Protein AF-A0A2N1PYR3-F1 (afdb_monomer_lite)

pLDDT: mean 90.04, std 8.18, range [51.34, 96.81]

Structure (mmCIF, N/CA/C/O backbone):
data_AF-A0A2N1PYR3-F1
#
_entry.id   AF-A0A2N1PYR3-F1
#
loop_
_atom_site.group_PDB
_atom_site.id
_atom_site.type_symbol
_atom_site.label_atom_id
_atom_site.label_alt_id
_atom_site.label_comp_id
_atom_site.label_asym_id
_atom_site.label_entity_id
_atom_site.label_seq_id
_atom_site.pdbx_PDB_ins_code
_atom_site.Cartn_x
_atom_site.Cartn_y
_atom_site.Cartn_z
_atom_site.occupancy
_atom_site.B_iso_or_equiv
_atom_site.auth_seq_id
_atom_site.auth_comp_id
_atom_site.auth_asym_id
_atom_site.auth_atom_id
_atom_site.pdbx_PDB_model_num
ATOM 1 N N . MET A 1 1 ? 49.125 0.651 -29.542 1.00 63.41 1 MET A N 1
ATOM 2 C CA . MET A 1 1 ? 48.513 -0.490 -28.821 1.00 63.41 1 MET A CA 1
ATOM 3 C C . MET A 1 1 ? 47.483 -0.049 -27.776 1.00 63.41 1 MET A C 1
ATOM 5 O O . MET A 1 1 ? 46.349 -0.487 -27.874 1.00 63.41 1 MET A O 1
ATOM 9 N N . GLY A 1 2 ? 47.824 0.836 -26.824 1.00 82.19 2 GLY A N 1
ATOM 10 C CA . GLY A 1 2 ? 46.928 1.197 -25.705 1.00 82.19 2 GLY A CA 1
ATOM 11 C C . GLY A 1 2 ? 45.586 1.832 -26.096 1.00 82.19 2 GLY A C 1
ATOM 12 O O . GLY A 1 2 ? 44.558 1.465 -25.542 1.00 82.19 2 GLY A O 1
ATOM 13 N N . TYR A 1 3 ? 45.566 2.709 -27.106 1.00 87.31 3 TYR A N 1
ATOM 14 C CA . TYR A 1 3 ? 44.327 3.350 -27.572 1.00 87.31 3 TYR A CA 1
ATOM 15 C C . TYR A 1 3 ? 43.298 2.344 -28.114 1.00 87.31 3 TYR A C 1
ATOM 17 O O . TYR A 1 3 ? 42.114 2.447 -27.815 1.00 87.31 3 TYR A O 1
ATOM 25 N N . LEU A 1 4 ? 43.755 1.322 -28.847 1.00 89.62 4 LEU A N 1
ATOM 26 C CA . LEU A 1 4 ? 42.883 0.287 -29.410 1.00 89.62 4 LEU A CA 1
ATOM 27 C C . LEU A 1 4 ? 42.209 -0.542 -28.304 1.00 89.62 4 LEU A C 1
ATOM 29 O O . LEU A 1 4 ? 41.023 -0.839 -28.386 1.00 89.62 4 LEU A O 1
ATOM 33 N N . VAL A 1 5 ? 42.956 -0.861 -27.242 1.00 91.25 5 VAL A N 1
ATOM 34 C CA . VAL A 1 5 ? 42.435 -1.582 -26.069 1.00 91.25 5 VAL A CA 1
ATOM 35 C C . VAL A 1 5 ? 41.390 -0.741 -25.333 1.00 91.25 5 VAL A C 1
ATOM 37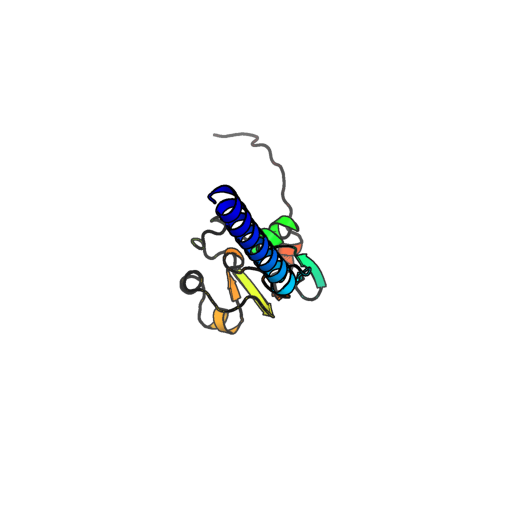 O O . VAL A 1 5 ? 40.342 -1.263 -24.966 1.00 91.25 5 VAL A O 1
ATOM 40 N N . ILE A 1 6 ? 41.635 0.565 -25.176 1.00 91.69 6 ILE A N 1
ATOM 41 C CA . ILE A 1 6 ? 40.685 1.492 -24.542 1.00 91.69 6 ILE A CA 1
ATOM 42 C C . ILE A 1 6 ? 39.385 1.581 -25.355 1.00 91.69 6 ILE A C 1
ATOM 44 O O . ILE A 1 6 ? 38.306 1.483 -24.778 1.00 91.69 6 ILE A O 1
ATOM 48 N N . VAL A 1 7 ? 39.466 1.702 -26.684 1.00 94.44 7 VAL A N 1
ATOM 49 C CA . VAL A 1 7 ? 38.278 1.778 -27.557 1.00 94.44 7 VAL A CA 1
ATOM 50 C C . VAL A 1 7 ? 37.457 0.487 -27.510 1.00 94.44 7 VAL A C 1
ATOM 52 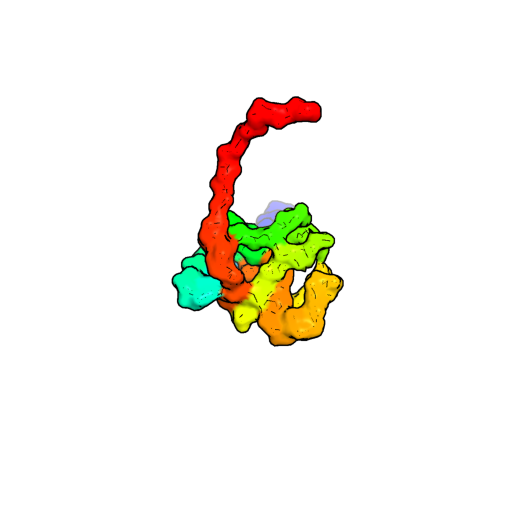O O . VAL A 1 7 ? 36.235 0.552 -27.402 1.00 94.44 7 VAL A O 1
ATOM 55 N N . ILE A 1 8 ? 38.106 -0.683 -27.538 1.00 94.56 8 ILE A N 1
ATOM 56 C CA . ILE A 1 8 ? 37.416 -1.979 -27.446 1.00 94.56 8 ILE A CA 1
ATOM 57 C C . ILE A 1 8 ? 36.729 -2.131 -26.084 1.00 94.56 8 ILE A C 1
ATOM 59 O O . ILE A 1 8 ? 35.567 -2.529 -26.023 1.00 94.56 8 ILE A O 1
ATOM 63 N N . LEU A 1 9 ? 37.414 -1.776 -24.995 1.00 93.88 9 LEU A N 1
ATOM 64 C CA . LEU A 1 9 ? 36.871 -1.884 -23.643 1.00 93.88 9 LEU A CA 1
ATOM 65 C C . LEU A 1 9 ? 35.673 -0.946 -23.432 1.00 93.88 9 LEU A C 1
ATOM 67 O O . LEU A 1 9 ? 34.642 -1.378 -22.923 1.00 93.88 9 LEU A O 1
ATOM 71 N N . VAL A 1 10 ? 35.767 0.309 -23.885 1.00 95.50 10 VAL A N 1
ATOM 72 C CA . VAL A 1 10 ? 34.646 1.265 -23.837 1.00 95.50 10 VAL A CA 1
ATOM 73 C C . VAL A 1 10 ? 33.488 0.802 -24.724 1.00 95.50 10 VAL A C 1
ATOM 75 O O . VAL A 1 10 ? 32.336 0.875 -24.304 1.00 95.50 10 VAL A O 1
ATOM 78 N N . GLY A 1 11 ? 33.771 0.268 -25.915 1.00 95.94 11 GLY A N 1
ATOM 79 C CA . GLY A 1 11 ? 32.752 -0.283 -26.810 1.00 95.94 11 GLY A CA 1
ATOM 80 C C . GLY A 1 11 ? 31.975 -1.435 -26.173 1.00 95.94 11 GLY A C 1
ATOM 81 O O . GLY A 1 11 ? 30.747 -1.428 -26.192 1.00 95.94 11 GLY A O 1
ATOM 82 N N . ILE A 1 12 ? 32.673 -2.382 -25.538 1.00 96.38 12 ILE A N 1
ATOM 83 C CA . ILE A 1 12 ? 32.039 -3.493 -24.813 1.00 96.38 12 ILE A CA 1
ATOM 84 C C . ILE A 1 12 ? 31.163 -2.969 -23.667 1.00 96.38 12 ILE A C 1
ATOM 86 O O . ILE A 1 12 ? 30.033 -3.429 -23.514 1.00 96.38 12 ILE A O 1
ATOM 90 N N . LEU A 1 13 ? 31.634 -1.983 -22.895 1.00 96.00 13 LEU A N 1
ATOM 91 C CA . LEU A 1 13 ? 30.845 -1.385 -21.811 1.00 96.00 13 LEU A CA 1
ATOM 92 C C . LEU A 1 13 ? 29.565 -0.715 -22.325 1.00 96.00 13 LEU A C 1
ATOM 94 O O . LEU A 1 13 ? 28.507 -0.895 -21.725 1.00 96.00 13 LEU A O 1
ATOM 98 N N . ILE A 1 14 ? 29.638 0.009 -23.446 1.00 96.56 14 ILE A N 1
ATOM 99 C CA . ILE A 1 14 ? 28.465 0.635 -24.075 1.00 96.56 14 ILE A CA 1
ATOM 100 C C . ILE A 1 14 ? 27.474 -0.431 -24.550 1.00 96.56 14 ILE A C 1
ATOM 102 O O . ILE A 1 14 ? 26.272 -0.280 -24.342 1.00 96.56 14 ILE A O 1
ATOM 106 N N . VAL A 1 15 ? 27.962 -1.520 -25.151 1.00 96.81 15 VAL A N 1
ATOM 107 C CA . VAL A 1 15 ? 27.108 -2.626 -25.606 1.00 96.81 15 VAL A CA 1
ATOM 108 C C . VAL A 1 15 ? 26.410 -3.295 -24.425 1.00 96.81 15 VAL A C 1
ATOM 110 O O . VAL A 1 15 ? 25.199 -3.483 -24.477 1.00 96.81 15 VAL A O 1
ATOM 113 N N . ILE A 1 16 ? 27.133 -3.602 -23.343 1.00 95.88 16 ILE A N 1
ATOM 114 C CA . ILE A 1 16 ? 26.546 -4.195 -22.131 1.00 95.88 16 ILE A CA 1
ATOM 115 C C . ILE A 1 16 ? 25.514 -3.245 -21.514 1.00 95.88 16 ILE A C 1
ATOM 117 O O . ILE A 1 16 ? 24.406 -3.678 -21.209 1.00 95.88 16 ILE A O 1
ATOM 121 N N . ALA A 1 17 ? 25.832 -1.954 -21.378 1.00 94.94 17 ALA A N 1
ATOM 122 C CA . ALA A 1 17 ? 24.897 -0.958 -20.857 1.00 94.94 17 ALA A CA 1
ATOM 123 C C . ALA A 1 17 ? 23.630 -0.854 -21.724 1.00 94.94 17 ALA A C 1
ATOM 125 O O . ALA A 1 17 ? 22.520 -0.843 -21.198 1.00 94.94 17 ALA A O 1
ATOM 126 N N . GLY A 1 18 ? 23.779 -0.845 -23.052 1.00 94.88 18 GLY A N 1
ATOM 127 C CA . GLY A 1 18 ? 22.651 -0.854 -23.983 1.00 94.88 18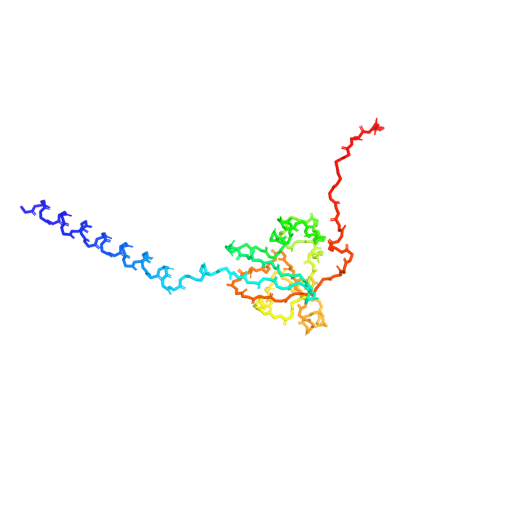 GLY A CA 1
ATOM 128 C C . GLY A 1 18 ? 21.791 -2.113 -23.859 1.00 94.88 18 GLY A C 1
ATOM 129 O O . GLY A 1 18 ? 20.565 -2.025 -23.883 1.00 94.88 18 GLY A O 1
ATOM 130 N N . LEU A 1 19 ? 22.421 -3.275 -23.668 1.00 93.50 19 LEU A N 1
ATOM 131 C CA . LEU A 1 19 ? 21.733 -4.554 -23.490 1.00 93.50 19 LEU A CA 1
ATOM 132 C C . LEU A 1 19 ? 20.950 -4.586 -22.169 1.00 93.50 19 LEU A C 1
ATOM 134 O O . LEU A 1 19 ? 19.800 -5.017 -22.162 1.00 93.50 19 LEU A O 1
ATOM 138 N N . LEU A 1 20 ? 21.517 -4.052 -21.082 1.00 90.44 20 LEU A N 1
ATOM 139 C CA . LEU A 1 20 ? 20.820 -3.908 -19.800 1.00 90.44 20 LEU A CA 1
ATOM 140 C C . LEU A 1 20 ? 19.613 -2.966 -19.903 1.00 90.44 20 LEU A C 1
ATOM 142 O O . LEU A 1 20 ? 18.532 -3.334 -19.458 1.00 90.44 20 LEU A O 1
ATOM 146 N N . LEU A 1 21 ? 19.746 -1.809 -20.561 1.00 86.50 21 LEU A N 1
ATOM 147 C CA . LEU A 1 21 ? 18.624 -0.879 -20.767 1.00 86.50 21 LEU 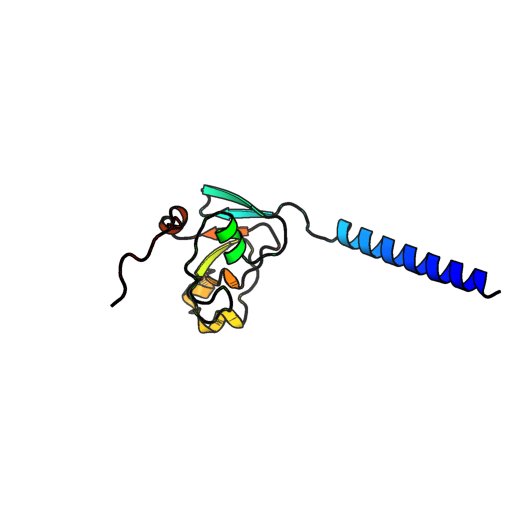A CA 1
ATOM 148 C C . LEU A 1 21 ? 17.505 -1.486 -21.628 1.00 86.50 21 LEU A C 1
ATOM 150 O O . LEU A 1 21 ? 16.320 -1.258 -21.379 1.00 86.50 21 LEU A O 1
ATOM 154 N N . ALA A 1 22 ? 17.866 -2.259 -22.655 1.00 88.19 22 ALA A N 1
ATOM 155 C CA . ALA A 1 22 ? 16.897 -2.972 -23.480 1.00 88.19 22 ALA A CA 1
ATOM 156 C C . ALA A 1 22 ? 16.188 -4.078 -22.685 1.00 88.19 22 ALA A C 1
ATOM 158 O O . ALA A 1 22 ? 14.970 -4.214 -22.786 1.00 88.19 22 ALA A O 1
ATOM 159 N N . ALA A 1 23 ? 16.931 -4.826 -21.864 1.00 83.75 23 ALA A N 1
ATOM 160 C CA . ALA A 1 23 ? 16.375 -5.837 -20.975 1.00 83.75 23 ALA A CA 1
ATOM 161 C C . ALA A 1 23 ? 15.437 -5.212 -19.935 1.00 83.75 23 ALA A C 1
ATOM 163 O O . ALA A 1 23 ? 14.338 -5.715 -19.751 1.00 83.75 23 ALA A O 1
ATOM 164 N N . GLU A 1 24 ? 15.800 -4.083 -19.324 1.00 76.25 24 GLU A N 1
ATOM 165 C CA . GLU A 1 24 ? 14.919 -3.345 -18.413 1.00 76.25 24 GLU A CA 1
ATOM 166 C C . GLU A 1 24 ? 13.637 -2.873 -19.098 1.00 76.25 24 GLU A C 1
ATOM 168 O O . GLU A 1 24 ? 12.577 -2.941 -18.496 1.00 76.25 24 GLU A O 1
ATOM 173 N N . LYS A 1 25 ? 13.676 -2.441 -20.362 1.00 73.75 25 LYS A N 1
ATOM 174 C CA . LYS A 1 25 ? 12.449 -2.071 -21.089 1.00 73.75 25 LYS A CA 1
ATOM 175 C C . LYS A 1 25 ? 11.602 -3.267 -21.517 1.00 73.75 25 LYS A C 1
ATOM 177 O O . LYS A 1 25 ? 10.383 -3.151 -21.569 1.00 73.75 25 LYS A O 1
ATOM 182 N N . ALA A 1 26 ? 12.234 -4.383 -21.870 1.00 77.38 26 ALA A N 1
ATOM 183 C CA . ALA A 1 26 ? 11.542 -5.584 -22.331 1.00 77.38 26 ALA A CA 1
ATOM 184 C C . ALA A 1 26 ? 10.991 -6.434 -21.173 1.00 77.38 26 ALA A C 1
ATOM 186 O O . ALA A 1 26 ? 9.963 -7.086 -21.329 1.00 77.38 26 ALA A O 1
ATOM 187 N N . LEU A 1 27 ? 11.673 -6.432 -20.023 1.00 69.56 27 LEU A N 1
ATOM 188 C CA . LEU A 1 27 ? 11.324 -7.193 -18.818 1.00 69.56 27 LEU A CA 1
ATOM 189 C C . LEU A 1 27 ? 10.672 -6.317 -17.736 1.00 69.56 27 LEU A C 1
ATOM 191 O O . LEU A 1 27 ? 10.010 -6.840 -16.842 1.00 69.56 27 LEU A O 1
ATOM 195 N N . GLY A 1 28 ? 10.876 -4.997 -17.775 1.00 57.81 28 GLY A N 1
ATOM 196 C CA . GLY A 1 28 ? 10.397 -4.055 -16.768 1.00 57.81 28 GLY A CA 1
ATOM 197 C C . GLY A 1 28 ? 8.948 -3.658 -16.998 1.00 57.81 28 GLY A C 1
ATOM 198 O O . GLY A 1 28 ? 8.618 -2.929 -17.933 1.00 57.81 28 GLY A O 1
ATOM 199 N N . GLY A 1 29 ? 8.107 -4.133 -16.077 1.00 54.56 29 GLY A N 1
ATOM 200 C CA . GLY A 1 29 ? 6.678 -3.866 -15.911 1.00 54.56 29 GLY A CA 1
ATOM 201 C C . GLY A 1 29 ? 6.330 -2.401 -15.632 1.00 54.56 29 GLY A C 1
ATOM 202 O O . GLY A 1 29 ? 5.787 -2.067 -14.583 1.00 54.56 29 GLY A O 1
ATOM 203 N N . GLY A 1 30 ? 6.638 -1.530 -16.591 1.00 51.34 30 GLY A N 1
ATOM 204 C CA . GLY A 1 30 ? 6.238 -0.124 -16.639 1.00 51.34 30 GLY A CA 1
ATOM 205 C C . GLY A 1 30 ? 4.958 0.115 -17.441 1.00 51.34 30 GLY A C 1
ATOM 206 O O . GLY A 1 30 ? 4.763 1.214 -17.949 1.00 51.34 30 GLY A O 1
ATOM 207 N N . GLY A 1 31 ? 4.117 -0.908 -17.609 1.00 61.16 31 GLY A N 1
ATOM 208 C CA . GLY A 1 31 ? 2.742 -0.692 -18.050 1.00 61.16 31 GLY A CA 1
ATOM 209 C C . GLY A 1 31 ? 1.958 -0.005 -16.936 1.00 61.16 31 GLY A C 1
ATOM 210 O O . GLY A 1 31 ? 2.199 -0.285 -15.760 1.00 61.16 31 GLY A O 1
ATOM 211 N N . ASP A 1 32 ? 1.041 0.892 -17.293 1.00 71.25 32 ASP A N 1
ATOM 212 C CA . ASP A 1 32 ? 0.108 1.459 -16.323 1.00 71.25 32 ASP A CA 1
ATOM 213 C C . ASP A 1 32 ? -0.637 0.316 -15.626 1.00 71.25 32 ASP A C 1
ATOM 215 O O . ASP A 1 32 ? -1.308 -0.500 -16.265 1.00 71.25 32 ASP A O 1
ATOM 219 N N . LYS A 1 33 ? -0.469 0.230 -14.306 1.00 87.00 33 LYS A N 1
ATOM 220 C CA . LYS A 1 33 ? -1.109 -0.792 -13.478 1.00 87.00 33 LYS A CA 1
ATOM 221 C C . LYS A 1 33 ? -2.467 -0.263 -13.067 1.00 87.00 33 LYS A C 1
ATOM 223 O O . LYS A 1 33 ? -2.600 0.904 -12.706 1.00 87.00 33 LYS A O 1
ATOM 228 N N . MET A 1 34 ? -3.474 -1.117 -13.072 1.00 90.56 34 MET A N 1
ATOM 229 C CA . MET A 1 34 ? -4.829 -0.732 -12.700 1.00 90.56 34 MET A CA 1
ATOM 230 C C . MET A 1 34 ? -5.100 -1.141 -11.255 1.00 90.56 34 MET A C 1
ATOM 232 O O . MET A 1 34 ? -5.066 -2.325 -10.916 1.00 90.56 34 MET A O 1
ATOM 236 N N . LEU A 1 35 ? -5.372 -0.148 -10.408 1.00 94.25 35 LEU A N 1
ATOM 237 C CA . LEU A 1 35 ? -5.872 -0.330 -9.049 1.00 94.25 35 LEU A CA 1
ATOM 238 C C . LEU A 1 35 ? -7.391 -0.143 -9.053 1.00 94.25 35 LEU A C 1
ATOM 240 O O . LEU A 1 35 ? -7.883 0.963 -9.278 1.00 94.25 35 LEU A O 1
ATOM 244 N N . VAL A 1 36 ? -8.132 -1.216 -8.784 1.00 95.06 36 VAL A N 1
ATOM 245 C CA . VAL A 1 36 ? -9.595 -1.193 -8.651 1.00 95.06 36 VAL A CA 1
ATOM 246 C C . VAL A 1 36 ? -9.968 -1.132 -7.171 1.00 95.06 36 VAL A C 1
ATOM 248 O O . VAL A 1 36 ? -9.500 -1.940 -6.372 1.00 95.06 36 VAL A O 1
ATOM 251 N N . ILE A 1 37 ? -10.817 -0.179 -6.798 1.00 95.31 37 ILE A N 1
ATOM 252 C CA . ILE A 1 37 ? -11.265 0.053 -5.423 1.00 95.31 37 ILE A CA 1
ATOM 253 C C . ILE A 1 37 ? -12.780 -0.140 -5.366 1.00 95.31 37 ILE A C 1
ATOM 255 O O . ILE A 1 37 ? -13.518 0.578 -6.045 1.00 95.31 37 ILE A O 1
ATOM 259 N N . ASN A 1 38 ? -13.235 -1.090 -4.544 1.00 94.06 38 ASN A N 1
ATOM 260 C CA . ASN A 1 38 ? -14.652 -1.408 -4.315 1.00 94.06 38 ASN A CA 1
ATOM 261 C C . ASN A 1 38 ? -15.464 -1.700 -5.597 1.00 94.06 38 ASN A C 1
ATOM 263 O O . ASN A 1 38 ? -16.661 -1.446 -5.608 1.00 94.06 38 ASN A O 1
ATOM 267 N N . ASP A 1 39 ? -14.832 -2.156 -6.687 1.00 91.38 39 ASP A N 1
ATOM 268 C CA . ASP A 1 39 ? -15.451 -2.311 -8.026 1.00 91.38 39 ASP A CA 1
ATOM 269 C C . ASP A 1 39 ? -16.069 -1.038 -8.635 1.00 91.38 39 ASP A C 1
ATOM 271 O O . ASP A 1 39 ? -16.691 -1.082 -9.693 1.00 91.38 39 ASP A O 1
ATOM 275 N N . GLU A 1 40 ? -15.868 0.116 -8.002 1.00 88.62 40 GLU A N 1
ATOM 276 C CA . GLU A 1 40 ? -16.511 1.377 -8.374 1.00 88.62 40 GLU A CA 1
ATOM 277 C C . GLU A 1 40 ? -15.502 2.376 -8.950 1.00 88.62 40 GLU A C 1
ATOM 279 O O . GLU A 1 40 ? -15.813 3.123 -9.878 1.00 88.62 40 GLU A O 1
ATOM 284 N N . LYS A 1 41 ? -14.277 2.403 -8.409 1.00 90.56 41 LYS A N 1
ATOM 285 C CA . LYS A 1 41 ? -13.248 3.382 -8.778 1.00 90.56 41 LYS A CA 1
ATOM 286 C C . LYS A 1 41 ? -12.012 2.682 -9.318 1.00 90.56 41 LYS A C 1
ATOM 288 O O . LYS A 1 41 ? -11.487 1.771 -8.687 1.00 90.56 41 LYS A O 1
ATOM 293 N N . VAL A 1 42 ? -11.517 3.155 -10.458 1.00 92.94 42 VAL A N 1
ATOM 294 C CA . VAL A 1 42 ? -10.304 2.632 -11.092 1.00 92.94 42 VAL A CA 1
ATOM 295 C C . VAL A 1 42 ? -9.262 3.733 -11.169 1.00 92.94 42 VAL A C 1
ATOM 297 O O . VAL A 1 42 ? -9.557 4.850 -11.596 1.00 92.94 42 VAL A O 1
ATOM 300 N N . ILE A 1 43 ? -8.054 3.420 -10.717 1.00 91.38 43 ILE A N 1
ATOM 301 C CA . ILE A 1 43 ? -6.937 4.351 -10.645 1.00 91.38 43 ILE A CA 1
ATOM 302 C C . ILE A 1 43 ? -5.761 3.767 -11.435 1.00 91.38 43 ILE A C 1
ATOM 304 O O . ILE A 1 43 ? -5.306 2.672 -11.094 1.00 91.38 43 ILE A O 1
ATOM 308 N N . PRO A 1 44 ? -5.253 4.471 -12.462 1.00 89.81 44 PRO A N 1
ATOM 309 C CA . PRO A 1 44 ? -3.994 4.105 -13.089 1.00 89.81 44 PRO A CA 1
ATOM 310 C C . PRO A 1 44 ? -2.841 4.446 -12.141 1.00 89.81 44 PRO A C 1
ATOM 312 O O . PRO A 1 44 ? -2.759 5.554 -11.610 1.00 89.81 44 PRO A O 1
ATOM 315 N N . VAL A 1 45 ? -1.957 3.482 -11.921 1.00 89.19 45 VAL A N 1
ATOM 316 C CA . VAL A 1 45 ? -0.796 3.599 -11.044 1.00 89.19 45 VAL A CA 1
ATOM 317 C C . VAL A 1 45 ? 0.461 3.428 -11.880 1.00 89.19 45 VAL A C 1
ATOM 319 O O . VAL A 1 45 ? 0.731 2.350 -12.414 1.00 89.19 45 VAL A O 1
ATOM 322 N N . SER A 1 46 ? 1.260 4.488 -11.938 1.00 80.19 46 SER A N 1
ATOM 323 C CA . SER A 1 46 ? 2.581 4.470 -12.556 1.00 80.19 46 SER A CA 1
ATOM 324 C C . SER A 1 46 ? 3.646 4.403 -11.451 1.00 80.19 46 SER A C 1
ATOM 326 O O . SER A 1 46 ? 3.699 5.266 -10.574 1.00 80.19 46 SER A O 1
ATOM 328 N N . GLY A 1 47 ? 4.497 3.373 -11.478 1.00 80.81 47 GLY A N 1
ATOM 329 C CA . GLY A 1 47 ? 5.597 3.184 -10.520 1.00 80.81 47 GLY A CA 1
ATOM 330 C C . GLY A 1 47 ? 5.354 2.123 -9.437 1.00 80.81 47 GLY A C 1
ATOM 331 O O . GLY A 1 47 ? 4.377 1.378 -9.479 1.00 80.81 47 GLY A O 1
ATOM 332 N N . ASP A 1 48 ? 6.283 2.041 -8.477 1.00 81.88 48 ASP A N 1
ATOM 333 C CA . ASP A 1 48 ? 6.418 0.943 -7.496 1.00 81.88 48 ASP A CA 1
ATOM 334 C C . ASP A 1 48 ? 6.227 1.399 -6.033 1.00 81.88 48 ASP A C 1
ATOM 336 O O . ASP A 1 48 ? 6.949 0.970 -5.116 1.00 81.88 48 ASP A O 1
ATOM 340 N N . ASP A 1 49 ? 5.270 2.299 -5.805 1.00 90.19 49 ASP A N 1
ATOM 341 C CA . ASP A 1 49 ? 4.966 2.812 -4.468 1.00 90.19 49 ASP A CA 1
ATOM 342 C C . ASP A 1 49 ? 4.080 1.846 -3.653 1.00 90.19 49 ASP A C 1
ATOM 344 O O . ASP A 1 49 ? 3.590 0.813 -4.129 1.00 90.19 49 ASP A O 1
ATOM 348 N N . THR A 1 50 ? 3.931 2.157 -2.369 1.00 94.06 50 THR A N 1
ATOM 349 C CA . THR A 1 50 ? 3.039 1.453 -1.456 1.00 94.06 50 THR A CA 1
ATOM 350 C C . THR A 1 50 ? 1.587 1.827 -1.711 1.00 94.06 50 THR A C 1
ATOM 352 O O . THR A 1 50 ? 1.278 2.961 -2.076 1.00 94.06 50 THR A O 1
ATOM 355 N N . LEU A 1 51 ? 0.679 0.898 -1.423 1.00 94.69 51 LEU A N 1
ATOM 356 C CA . LEU A 1 51 ? -0.752 1.133 -1.548 1.00 94.69 51 LEU A CA 1
ATOM 357 C C . LEU A 1 51 ? -1.212 2.327 -0.696 1.00 94.69 51 LEU A C 1
ATOM 359 O O . LEU A 1 51 ? -2.036 3.111 -1.155 1.00 94.69 51 LEU A O 1
ATOM 363 N N . LEU A 1 52 ? -0.650 2.515 0.505 1.00 95.19 52 LEU A N 1
ATOM 364 C CA . LEU A 1 52 ? -0.954 3.686 1.339 1.00 95.19 52 LEU A CA 1
ATOM 365 C C . LEU A 1 52 ? -0.633 5.004 0.616 1.00 95.19 52 LEU A C 1
ATOM 367 O O . LEU A 1 52 ? -1.471 5.905 0.581 1.00 95.19 52 LEU A O 1
ATOM 371 N N . ASN A 1 53 ? 0.570 5.118 0.049 1.00 94.00 53 ASN A N 1
ATOM 372 C CA . ASN A 1 53 ? 1.012 6.344 -0.615 1.00 94.00 53 ASN A CA 1
ATOM 373 C C . ASN A 1 53 ? 0.225 6.599 -1.900 1.00 94.00 53 ASN A C 1
ATOM 375 O O . ASN A 1 53 ? -0.212 7.724 -2.131 1.00 94.00 53 ASN A O 1
ATOM 379 N N . THR A 1 54 ? -0.017 5.554 -2.697 1.00 93.88 54 THR A N 1
ATOM 380 C CA . THR A 1 54 ? -0.841 5.658 -3.904 1.00 93.88 54 THR A CA 1
ATOM 381 C C . THR A 1 54 ? -2.265 6.097 -3.568 1.00 93.88 54 THR A C 1
ATOM 383 O O . THR A 1 54 ? -2.804 6.990 -4.205 1.00 93.88 54 THR A O 1
ATOM 386 N N . LEU A 1 55 ? -2.897 5.542 -2.535 1.00 93.06 55 LEU A N 1
ATOM 387 C CA . LEU A 1 55 ? -4.237 5.992 -2.150 1.00 93.06 55 LEU A CA 1
ATOM 388 C C . LEU A 1 55 ? -4.229 7.456 -1.691 1.00 93.06 55 LEU A C 1
ATOM 390 O O . LEU A 1 55 ? -5.077 8.241 -2.120 1.00 93.06 55 LEU A O 1
ATOM 394 N N . SER A 1 56 ? -3.226 7.849 -0.904 1.00 92.12 56 SER A N 1
ATOM 395 C CA . SER A 1 56 ? -3.082 9.224 -0.421 1.00 92.12 56 SER A CA 1
ATOM 396 C C . SER A 1 56 ? -2.868 10.235 -1.555 1.00 92.12 56 SER A C 1
ATOM 398 O O . SER A 1 56 ? -3.492 11.301 -1.539 1.00 92.12 56 SER A O 1
ATOM 400 N N . SER A 1 57 ? -2.069 9.904 -2.577 1.00 91.56 57 SER A N 1
ATOM 401 C CA . SER A 1 57 ? -1.871 10.776 -3.746 1.00 91.56 57 SER A CA 1
ATOM 402 C C . SER A 1 57 ? -3.167 10.988 -4.536 1.00 91.56 57 SER A C 1
ATOM 404 O O . SER A 1 57 ? -3.396 12.072 -5.073 1.00 91.56 57 SER A O 1
ATOM 406 N N . HIS A 1 58 ? -4.066 10.001 -4.513 1.00 90.88 58 HIS A N 1
ATOM 407 C CA . HIS A 1 58 ? -5.406 10.065 -5.096 1.00 90.88 58 HIS A CA 1
ATOM 408 C C . HIS A 1 58 ? -6.494 10.552 -4.122 1.00 90.88 58 HIS A C 1
ATOM 410 O O . HIS A 1 58 ? -7.687 10.369 -4.391 1.00 90.88 58 HIS A O 1
ATOM 416 N N . LYS A 1 59 ? -6.094 11.201 -3.017 1.00 90.00 59 LYS A N 1
ATOM 417 C CA . LYS A 1 59 ? -6.980 11.782 -1.992 1.00 90.00 59 LYS A CA 1
ATOM 418 C C . LYS A 1 59 ? -7.912 10.763 -1.323 1.00 90.00 59 LYS A C 1
ATOM 420 O O . LYS A 1 59 ? -9.008 11.108 -0.899 1.00 90.00 59 LYS A O 1
ATOM 425 N N . ILE A 1 60 ? -7.468 9.512 -1.216 1.00 91.44 60 ILE A N 1
ATOM 426 C CA . ILE A 1 60 ? -8.120 8.452 -0.444 1.00 91.44 60 ILE A CA 1
ATOM 427 C C . ILE A 1 60 ? -7.259 8.190 0.789 1.00 91.44 60 ILE A C 1
ATOM 429 O O . ILE A 1 60 ? -6.141 7.684 0.695 1.00 91.44 60 ILE A O 1
ATOM 433 N N . PHE A 1 61 ? -7.768 8.549 1.962 1.00 90.75 61 PHE A N 1
ATOM 434 C CA . PHE A 1 61 ? -6.972 8.547 3.184 1.00 90.75 61 PHE A CA 1
ATOM 435 C C . PHE A 1 61 ? -7.280 7.320 4.036 1.00 90.75 61 PHE A C 1
ATOM 437 O O . PHE A 1 61 ? -8.319 7.241 4.687 1.00 90.75 61 PHE A O 1
ATOM 444 N N . ILE A 1 62 ? -6.348 6.366 4.056 1.00 91.88 62 ILE A N 1
ATOM 445 C CA . ILE A 1 62 ? -6.374 5.260 5.018 1.00 91.88 62 ILE A CA 1
ATOM 446 C C . ILE A 1 62 ? -5.747 5.731 6.343 1.00 91.88 62 ILE A C 1
ATOM 448 O O . ILE A 1 62 ? -4.686 6.365 6.317 1.00 91.88 62 ILE A O 1
ATOM 452 N N . PRO A 1 63 ? -6.339 5.394 7.506 1.00 90.69 63 PRO A N 1
ATOM 453 C CA . PRO A 1 63 ? -5.765 5.709 8.810 1.00 90.69 63 PRO A CA 1
ATOM 454 C C . PRO A 1 63 ? -4.311 5.235 8.948 1.00 90.69 63 PRO A C 1
ATOM 456 O O . PRO A 1 63 ? -3.996 4.053 8.808 1.00 90.69 63 PRO A O 1
ATOM 459 N N . SER A 1 64 ? -3.402 6.161 9.253 1.00 90.75 64 SER A N 1
ATOM 460 C CA . SER A 1 64 ? -1.986 5.852 9.455 1.00 90.75 64 SER A CA 1
ATOM 461 C C . SER A 1 64 ? -1.364 6.809 10.464 1.00 90.75 64 SER A C 1
ATOM 463 O O . SER A 1 64 ? -1.163 7.984 10.177 1.00 90.75 64 SER A O 1
ATOM 465 N N . ALA A 1 65 ? -1.023 6.296 11.648 1.00 91.75 65 ALA A N 1
ATOM 466 C CA . ALA A 1 65 ? -0.371 7.086 12.697 1.00 91.75 65 ALA A CA 1
ATOM 467 C C . ALA A 1 65 ? 1.166 7.096 12.578 1.00 91.75 65 ALA A C 1
ATOM 469 O O . ALA A 1 65 ? 1.829 7.982 13.105 1.00 91.75 65 ALA A O 1
ATOM 470 N N . CYS A 1 66 ? 1.753 6.103 11.899 1.00 92.81 66 CYS A N 1
ATOM 471 C CA . CYS A 1 66 ? 3.210 5.905 11.849 1.00 92.81 66 CYS A CA 1
ATOM 472 C C . CYS A 1 66 ? 3.880 6.357 10.543 1.00 92.81 66 CYS A C 1
ATOM 474 O O . CYS A 1 66 ? 5.091 6.182 10.397 1.00 92.81 66 CYS A O 1
ATOM 476 N N . GLY A 1 67 ? 3.111 6.866 9.573 1.00 88.06 67 GLY A N 1
ATOM 477 C CA . GLY A 1 67 ? 3.642 7.258 8.262 1.00 88.06 67 GLY A CA 1
ATOM 478 C C . GLY A 1 67 ? 4.206 6.085 7.449 1.00 88.06 67 GLY A C 1
ATOM 479 O O . GLY A 1 67 ? 5.164 6.251 6.707 1.00 88.06 67 GLY A O 1
ATOM 480 N N . GLY A 1 68 ? 3.659 4.880 7.631 1.00 92.25 68 GLY A N 1
ATOM 481 C CA . GLY A 1 68 ? 4.012 3.703 6.831 1.00 92.25 68 GLY A CA 1
ATOM 482 C C . GLY A 1 68 ? 5.167 2.839 7.347 1.00 92.25 68 GLY A C 1
ATOM 483 O O . GLY A 1 68 ? 5.620 1.938 6.649 1.00 92.25 68 GLY A O 1
ATOM 484 N N . LYS A 1 69 ? 5.597 3.039 8.596 1.00 93.25 69 LYS A N 1
ATOM 485 C CA . LYS A 1 69 ? 6.664 2.255 9.250 1.00 93.25 69 LYS A CA 1
ATOM 486 C C . LYS A 1 69 ? 6.225 0.884 9.788 1.00 93.25 69 LYS A C 1
ATOM 488 O O . LYS A 1 69 ? 7.025 0.206 10.419 1.00 93.25 69 LYS A O 1
ATOM 493 N N . ALA A 1 70 ? 4.961 0.501 9.589 1.00 93.31 70 ALA A N 1
ATOM 494 C CA . ALA A 1 70 ? 4.365 -0.725 10.133 1.00 93.31 70 ALA A CA 1
ATOM 495 C C . ALA A 1 70 ? 4.524 -0.884 11.658 1.00 93.31 70 ALA A C 1
ATOM 497 O O . ALA A 1 70 ? 4.703 -1.985 12.156 1.00 93.31 70 ALA A O 1
ATOM 498 N N . THR A 1 71 ? 4.441 0.215 12.414 1.00 95.12 71 THR A N 1
ATOM 499 C CA . THR A 1 71 ? 4.507 0.172 13.888 1.00 95.12 71 THR A CA 1
ATOM 500 C C . THR A 1 71 ? 3.159 0.401 14.569 1.00 95.12 71 THR A C 1
ATOM 502 O O . THR A 1 71 ? 3.025 0.112 15.750 1.00 95.12 71 THR A O 1
ATOM 505 N N . CYS A 1 72 ? 2.158 0.917 13.844 1.00 94.81 72 CYS A N 1
ATOM 506 C CA . CYS A 1 72 ? 0.846 1.251 14.416 1.00 94.81 72 CYS A CA 1
ATOM 507 C C . CYS A 1 72 ? -0.283 0.269 14.068 1.00 94.81 72 CYS A C 1
ATOM 509 O O . CYS A 1 72 ? -1.304 0.272 14.739 1.00 94.81 72 CYS A O 1
ATOM 511 N N . GLY A 1 73 ? -0.150 -0.527 13.000 1.00 93.50 73 GLY A N 1
ATOM 512 C CA . GLY A 1 73 ? -1.175 -1.496 12.586 1.00 93.50 73 GLY A CA 1
ATOM 513 C C . GLY A 1 73 ? -2.500 -0.927 12.055 1.00 93.50 73 GLY A C 1
ATOM 514 O O . GLY A 1 73 ? -3.370 -1.711 11.694 1.00 93.50 73 GLY A O 1
ATOM 515 N N . PHE A 1 74 ? -2.674 0.398 11.972 1.00 94.56 74 PHE A N 1
ATOM 516 C CA . PHE A 1 74 ? -3.947 1.016 11.560 1.00 94.56 74 PHE A CA 1
ATOM 517 C C . PHE A 1 74 ? -4.200 1.022 10.049 1.00 94.56 74 PHE A C 1
ATOM 519 O O . PHE A 1 74 ? -5.349 1.135 9.632 1.00 94.56 74 PHE A O 1
ATOM 526 N N . CYS A 1 75 ? -3.156 0.866 9.227 1.00 95.00 75 CYS A N 1
ATOM 527 C CA . CYS A 1 75 ? -3.224 1.007 7.767 1.00 95.00 75 CYS A CA 1
ATOM 528 C C . CYS A 1 75 ? -3.893 -0.207 7.067 1.00 95.00 75 CYS A C 1
ATOM 530 O O . CYS A 1 75 ? -3.478 -0.597 5.975 1.00 95.00 75 CYS A O 1
ATOM 532 N N . LYS A 1 76 ? -4.888 -0.848 7.694 1.00 94.88 76 LYS A N 1
ATOM 533 C CA . LYS A 1 76 ? -5.526 -2.079 7.206 1.00 94.88 76 LYS A CA 1
ATOM 534 C C . LYS A 1 76 ? -6.392 -1.825 5.969 1.00 94.88 76 LYS A C 1
ATOM 536 O O . LYS A 1 76 ? -7.182 -0.888 5.934 1.00 94.88 76 LYS A O 1
ATOM 541 N N . CYS A 1 77 ? -6.260 -2.694 4.976 1.00 94.12 77 CYS A N 1
ATOM 542 C CA . CYS A 1 77 ? -7.109 -2.755 3.787 1.00 94.12 77 CYS A CA 1
ATOM 543 C C . CYS A 1 77 ? -7.321 -4.215 3.390 1.00 94.12 77 CYS A C 1
ATOM 545 O O . CYS A 1 77 ? -6.442 -5.047 3.628 1.00 94.12 77 CYS A O 1
ATOM 547 N N . LYS A 1 78 ? -8.439 -4.530 2.743 1.00 95.88 78 LYS A N 1
ATOM 548 C CA . LYS A 1 78 ? -8.667 -5.868 2.202 1.00 95.88 78 LYS A CA 1
ATOM 549 C C . LYS A 1 78 ? -8.196 -5.921 0.754 1.00 95.88 78 LYS A C 1
ATOM 551 O O . LYS A 1 78 ? -8.568 -5.070 -0.050 1.00 95.88 78 LYS A O 1
ATOM 556 N N . ILE A 1 79 ? -7.365 -6.902 0.427 1.00 96.00 79 ILE A N 1
ATOM 557 C CA . ILE A 1 79 ? -6.932 -7.174 -0.943 1.00 96.00 79 ILE A CA 1
ATOM 558 C C . ILE A 1 79 ? -7.781 -8.317 -1.482 1.00 96.00 79 ILE A C 1
ATOM 560 O O . ILE A 1 79 ? -7.814 -9.394 -0.894 1.00 96.00 79 ILE A O 1
ATOM 564 N N . VAL A 1 80 ? -8.464 -8.063 -2.594 1.00 95.44 80 VAL A N 1
ATOM 565 C CA . VAL A 1 80 ? -9.285 -9.057 -3.295 1.00 95.44 80 VAL A CA 1
ATOM 566 C C . VAL A 1 80 ? -8.437 -9.786 -4.334 1.00 95.44 80 VAL A C 1
ATOM 568 O O . VAL A 1 80 ? -8.491 -11.007 -4.423 1.00 95.44 80 VAL A O 1
ATOM 571 N N . GLU A 1 81 ? -7.616 -9.046 -5.084 1.00 93.69 81 GLU A N 1
ATOM 572 C CA . GLU A 1 81 ? -6.741 -9.597 -6.124 1.00 93.69 81 GLU A CA 1
ATOM 573 C C . GLU A 1 81 ? -5.394 -8.865 -6.144 1.00 93.69 81 GLU A C 1
ATOM 575 O O . GLU A 1 81 ? -5.330 -7.646 -5.960 1.00 93.69 81 GLU A O 1
ATOM 580 N N . GLY A 1 82 ? -4.310 -9.604 -6.392 1.00 90.50 82 GLY A N 1
ATOM 581 C CA . GLY A 1 82 ? -2.946 -9.070 -6.416 1.00 90.50 82 GLY A CA 1
ATOM 582 C C . GLY A 1 82 ? -2.331 -8.904 -5.018 1.00 90.50 82 GLY A C 1
ATOM 583 O O . GLY A 1 82 ? -2.643 -9.641 -4.088 1.00 90.50 82 GLY A O 1
ATOM 584 N N . GLY A 1 83 ? -1.391 -7.966 -4.862 1.00 84.69 83 GLY A N 1
ATOM 585 C CA . GLY A 1 83 ? -0.813 -7.593 -3.556 1.00 84.69 83 GLY A CA 1
ATOM 586 C C . GLY A 1 83 ? 0.203 -8.567 -2.933 1.00 84.69 83 GLY A C 1
ATOM 587 O O . GLY A 1 83 ? 0.874 -8.203 -1.962 1.00 84.69 83 GLY A O 1
ATOM 588 N N . GLY A 1 84 ? 0.377 -9.763 -3.504 1.00 88.62 84 GLY A N 1
ATOM 589 C CA . GLY A 1 84 ? 1.367 -10.761 -3.079 1.00 88.62 84 GLY A CA 1
ATOM 590 C C . GLY A 1 84 ? 1.101 -11.352 -1.688 1.00 88.62 84 GLY A C 1
ATOM 591 O O . GLY A 1 84 ? 0.022 -11.203 -1.124 1.00 88.62 84 GLY A O 1
ATOM 592 N N . GLU A 1 85 ? 2.101 -12.009 -1.101 1.00 90.62 85 GLU A N 1
ATOM 593 C CA . GLU A 1 85 ? 1.979 -12.704 0.192 1.00 90.62 85 GLU A CA 1
ATOM 594 C C . GLU A 1 85 ? 2.165 -11.788 1.407 1.00 90.62 85 GLU A C 1
ATOM 596 O O . GLU A 1 85 ? 2.839 -10.755 1.320 1.00 90.62 85 GLU A O 1
ATOM 601 N N . VAL A 1 86 ? 1.569 -12.174 2.545 1.00 93.12 86 VAL A N 1
ATOM 602 C CA . VAL A 1 86 ? 1.665 -11.465 3.835 1.00 93.12 86 VAL A CA 1
ATOM 603 C C . VAL A 1 86 ? 3.119 -11.383 4.281 1.00 93.12 86 VAL A C 1
ATOM 605 O O . VAL A 1 86 ? 3.791 -12.402 4.425 1.00 93.12 86 VAL A O 1
ATOM 608 N N . LYS A 1 87 ? 3.614 -10.169 4.535 1.00 92.75 87 LYS A N 1
ATOM 609 C CA . LYS A 1 87 ? 4.994 -9.971 4.981 1.00 92.75 87 LYS A CA 1
ATOM 610 C C . LYS A 1 87 ? 5.129 -10.226 6.484 1.00 92.75 87 LYS A C 1
ATOM 612 O O . LYS A 1 87 ? 4.199 -9.928 7.237 1.00 92.75 87 LYS A O 1
ATOM 617 N N . PRO A 1 88 ? 6.312 -10.654 6.965 1.00 93.94 88 PRO A N 1
ATOM 618 C CA . PRO A 1 88 ? 6.564 -10.841 8.395 1.00 93.94 88 PRO A CA 1
ATOM 619 C C . PRO A 1 8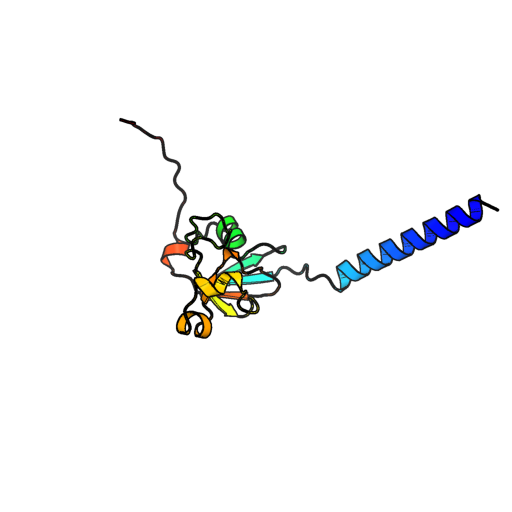8 ? 6.290 -9.598 9.252 1.00 93.94 88 PRO A C 1
ATOM 621 O O . PRO A 1 88 ? 5.869 -9.723 10.396 1.00 93.94 88 PRO A O 1
ATOM 624 N N . THR A 1 89 ? 6.475 -8.399 8.689 1.00 94.12 89 THR A N 1
ATOM 625 C CA . THR A 1 89 ? 6.206 -7.116 9.361 1.00 94.12 89 THR A CA 1
ATOM 626 C C . THR A 1 89 ? 4.722 -6.865 9.625 1.00 94.12 89 THR A C 1
ATOM 628 O O . THR A 1 89 ? 4.380 -6.055 10.480 1.00 94.12 89 THR A O 1
ATOM 631 N N . GLU A 1 90 ? 3.832 -7.552 8.910 1.00 95.19 90 GLU A N 1
ATOM 632 C CA . GLU A 1 90 ? 2.383 -7.403 9.043 1.00 95.19 90 GLU A CA 1
ATOM 633 C C . GLU A 1 90 ? 1.802 -8.371 10.079 1.00 95.19 90 GLU A C 1
ATOM 635 O O . GLU A 1 90 ? 0.791 -8.061 10.706 1.00 95.19 90 GLU A O 1
ATOM 640 N N . LEU A 1 91 ? 2.459 -9.517 10.296 1.00 94.31 91 LEU A N 1
ATOM 641 C CA . LEU A 1 91 ? 1.979 -10.600 11.161 1.00 94.31 91 LEU A CA 1
ATOM 642 C C . LEU A 1 91 ? 1.581 -10.159 12.579 1.00 94.31 91 LEU A C 1
ATOM 644 O O . LEU A 1 91 ? 0.541 -10.622 13.040 1.00 94.31 91 LEU A O 1
ATOM 648 N N . PRO A 1 92 ? 2.313 -9.262 13.271 1.00 95.19 92 PRO A N 1
ATOM 649 C CA . PRO A 1 92 ? 1.931 -8.840 14.621 1.00 95.19 92 PRO A CA 1
ATOM 650 C C . PRO A 1 92 ? 0.591 -8.094 14.685 1.00 95.19 92 PRO A C 1
ATOM 652 O O . PRO A 1 92 ? 0.001 -7.989 15.755 1.00 95.19 92 PRO A O 1
ATOM 655 N N . PHE A 1 93 ? 0.118 -7.557 13.556 1.00 95.75 93 PHE A N 1
ATOM 656 C CA . PHE A 1 93 ? -1.078 -6.715 13.481 1.00 95.75 93 PHE A CA 1
ATOM 657 C C . PHE A 1 93 ? -2.277 -7.418 12.839 1.00 95.75 93 PHE A C 1
ATOM 659 O O . PHE A 1 93 ? -3.358 -6.825 12.780 1.00 95.75 93 PHE A O 1
ATOM 666 N N . LEU A 1 94 ? -2.091 -8.646 12.343 1.00 95.44 94 LEU A N 1
ATOM 667 C CA . LEU A 1 94 ? -3.104 -9.411 11.624 1.00 95.44 94 LEU A CA 1
ATOM 668 C C . LEU A 1 94 ? -3.435 -10.701 12.373 1.00 95.44 94 LEU A C 1
ATOM 670 O O . LEU A 1 94 ? -2.567 -11.542 12.611 1.00 95.44 94 LEU A O 1
ATOM 674 N N . ASN A 1 95 ? -4.711 -10.893 12.690 1.00 95.56 95 ASN A N 1
ATOM 675 C CA . ASN A 1 95 ? -5.184 -12.162 13.233 1.00 95.56 95 ASN A CA 1
ATOM 676 C C . ASN A 1 95 ? -5.358 -13.225 12.123 1.00 95.56 95 ASN A C 1
ATOM 678 O O . ASN A 1 95 ? -5.097 -12.993 10.942 1.00 95.56 95 ASN A O 1
ATOM 682 N N . GLU A 1 96 ? -5.727 -14.453 12.490 1.00 94.19 96 GLU A N 1
ATOM 683 C CA . GLU A 1 96 ? -5.887 -15.536 11.510 1.00 94.19 96 GLU A CA 1
ATOM 684 C C . GLU A 1 96 ? -7.077 -15.327 10.558 1.00 94.19 96 GLU A C 1
ATOM 686 O O . GLU A 1 96 ? -6.947 -15.632 9.374 1.00 94.19 96 GLU A O 1
ATOM 691 N N . SER A 1 97 ? -8.196 -14.770 11.038 1.00 95.50 97 SER A N 1
ATOM 692 C CA . SER A 1 97 ? -9.365 -14.459 10.195 1.00 95.50 97 SER A CA 1
ATOM 693 C C . SER A 1 97 ? -9.021 -13.389 9.166 1.00 95.50 97 SER A C 1
ATOM 695 O O . SER A 1 97 ? -9.206 -13.587 7.974 1.00 95.50 97 SER A O 1
ATOM 697 N N . GLU A 1 98 ? -8.389 -12.306 9.618 1.00 95.12 98 GLU A N 1
ATOM 698 C CA . GLU A 1 98 ? -7.924 -11.196 8.787 1.00 95.12 98 GLU A CA 1
ATOM 699 C C . GLU A 1 98 ? -6.993 -11.683 7.672 1.00 95.12 98 GLU A C 1
ATOM 701 O O . GLU A 1 98 ? -7.148 -11.293 6.518 1.00 95.12 98 GLU A O 1
ATOM 706 N N . ARG A 1 99 ? -6.064 -12.596 7.984 1.00 93.19 99 ARG A N 1
ATOM 707 C CA . ARG A 1 99 ? -5.180 -13.193 6.970 1.00 93.19 99 ARG A CA 1
ATOM 708 C C . ARG A 1 99 ? -5.945 -14.037 5.950 1.00 93.19 99 ARG A C 1
ATOM 710 O O . ARG A 1 99 ? -5.613 -13.976 4.770 1.00 93.19 99 ARG A O 1
ATOM 717 N N . LYS A 1 100 ? -6.956 -14.800 6.380 1.00 92.62 100 LYS A N 1
ATOM 718 C CA . LYS A 1 100 ? -7.816 -15.598 5.484 1.00 92.62 100 LYS A CA 1
ATOM 719 C C . LYS A 1 100 ? -8.706 -14.722 4.603 1.00 92.62 100 LYS A C 1
ATOM 721 O O . LYS A 1 100 ? -8.972 -15.080 3.464 1.00 92.62 100 LYS A O 1
ATOM 726 N N . GLU A 1 101 ? -9.125 -13.571 5.114 1.00 93.81 101 GLU A N 1
ATOM 727 C CA . GLU A 1 101 ? -9.955 -12.594 4.404 1.00 93.81 101 GLU A CA 1
ATOM 728 C C . GLU A 1 101 ? -9.155 -11.676 3.464 1.00 93.81 101 GLU A C 1
ATOM 730 O O . GLU A 1 101 ? -9.747 -10.842 2.781 1.00 93.81 101 GLU A O 1
ATOM 735 N N . GLY A 1 102 ? -7.824 -11.812 3.415 1.00 93.94 102 GLY A N 1
ATOM 736 C CA . GLY A 1 102 ? -6.960 -10.989 2.564 1.00 93.94 102 GLY A CA 1
ATOM 737 C C . GLY A 1 102 ? -6.682 -9.593 3.128 1.00 93.94 102 GLY A C 1
ATOM 738 O O . GLY A 1 102 ? -6.300 -8.689 2.386 1.00 93.94 102 GLY A O 1
ATOM 739 N N . VAL A 1 103 ? -6.862 -9.383 4.435 1.00 95.81 103 VAL A N 1
ATOM 740 C CA . VAL A 1 103 ? -6.527 -8.118 5.097 1.00 95.81 103 VAL A CA 1
ATOM 741 C C . VAL A 1 103 ? -5.013 -7.961 5.184 1.00 95.81 103 VAL A C 1
ATOM 743 O O . VAL A 1 103 ? -4.282 -8.861 5.600 1.00 95.81 103 VAL A O 1
ATOM 746 N N . ARG A 1 104 ? -4.540 -6.782 4.789 1.00 96.38 104 ARG A N 1
ATOM 747 C CA . ARG A 1 104 ? -3.127 -6.419 4.694 1.00 96.38 104 ARG A CA 1
ATOM 748 C C . ARG A 1 104 ? -2.887 -5.025 5.233 1.00 96.38 104 ARG A C 1
ATOM 750 O O . ARG A 1 104 ? -3.794 -4.197 5.291 1.00 96.38 104 ARG A O 1
ATOM 757 N N . LEU A 1 105 ? -1.641 -4.741 5.590 1.00 96.81 105 LEU A N 1
ATOM 758 C CA . LEU A 1 105 ? -1.208 -3.380 5.872 1.00 96.81 105 LEU A CA 1
ATOM 759 C C . LEU A 1 105 ? -0.886 -2.688 4.543 1.00 96.81 105 LEU A C 1
ATOM 761 O O . LEU A 1 105 ? 0.171 -2.920 3.959 1.00 96.81 105 LEU A O 1
ATOM 765 N N . SER A 1 106 ? -1.769 -1.800 4.079 1.00 96.06 106 SER A N 1
ATOM 766 C CA . SER A 1 106 ? -1.601 -0.999 2.848 1.00 96.06 106 SER A CA 1
ATOM 767 C C . SER A 1 106 ? -0.232 -0.320 2.748 1.00 96.06 106 SER A C 1
ATOM 769 O O . SER A 1 106 ? 0.351 -0.204 1.674 1.00 96.06 106 SER A O 1
ATOM 771 N N . CYS A 1 107 ? 0.332 0.079 3.883 1.00 96.06 107 CYS A N 1
ATOM 772 C CA . CYS A 1 107 ? 1.638 0.707 3.959 1.00 96.06 107 CYS A CA 1
ATOM 773 C C . CYS A 1 107 ? 2.827 -0.231 3.705 1.00 96.06 107 CYS A C 1
ATOM 775 O O . CYS A 1 107 ? 3.950 0.233 3.547 1.00 96.06 107 CYS A O 1
ATOM 777 N N . GLN A 1 108 ? 2.608 -1.544 3.681 1.00 95.31 108 GLN A N 1
ATOM 778 C CA . GLN A 1 108 ? 3.624 -2.556 3.386 1.00 95.31 108 GLN A CA 1
ATOM 779 C C . GLN A 1 108 ? 3.401 -3.235 2.033 1.00 95.31 108 GLN A C 1
ATOM 781 O O . GLN A 1 108 ? 4.301 -3.916 1.534 1.00 95.31 108 GLN A O 1
ATOM 786 N N . VAL A 1 109 ? 2.241 -3.044 1.413 1.00 94.88 109 VAL A N 1
ATOM 787 C CA . VAL A 1 109 ? 1.883 -3.638 0.123 1.00 94.88 109 VAL A CA 1
ATOM 788 C C . VAL A 1 109 ? 2.374 -2.721 -0.990 1.00 94.88 109 VAL A C 1
ATOM 790 O O . VAL A 1 109 ? 2.052 -1.539 -0.984 1.00 94.88 109 VAL A O 1
ATOM 793 N N . LYS A 1 110 ? 3.152 -3.253 -1.938 1.00 92.44 110 LYS A N 1
ATOM 794 C CA . LYS A 1 110 ? 3.582 -2.518 -3.139 1.00 92.44 110 LYS A CA 1
ATOM 795 C C . LYS A 1 110 ? 2.722 -2.908 -4.333 1.00 92.44 110 LYS A C 1
ATOM 797 O O . LYS A 1 110 ? 2.447 -4.095 -4.509 1.00 92.44 110 LYS A O 1
ATOM 802 N N . ILE A 1 111 ? 2.379 -1.934 -5.168 1.00 91.19 111 ILE A N 1
ATOM 803 C CA . ILE A 1 111 ? 1.585 -2.152 -6.382 1.00 91.19 111 ILE A CA 1
ATOM 804 C C . ILE A 1 111 ? 2.528 -2.581 -7.509 1.00 91.19 111 ILE A C 1
ATOM 806 O O . ILE A 1 111 ? 3.185 -1.750 -8.130 1.00 91.19 111 ILE A O 1
ATOM 810 N N . ARG A 1 112 ? 2.668 -3.891 -7.731 1.00 87.06 112 ARG A N 1
ATOM 811 C CA . ARG A 1 112 ? 3.544 -4.447 -8.784 1.00 87.06 112 ARG A CA 1
ATOM 812 C C . ARG A 1 112 ? 2.796 -4.849 -10.045 1.00 87.06 112 ARG A C 1
ATOM 814 O O . ARG A 1 112 ? 3.323 -4.652 -11.130 1.00 87.06 112 ARG A O 1
ATOM 821 N N . ASP A 1 113 ? 1.559 -5.283 -9.874 1.00 87.81 113 ASP A N 1
ATOM 822 C CA . ASP A 1 113 ? 0.663 -5.734 -10.928 1.00 87.81 113 ASP A CA 1
ATOM 823 C C . ASP A 1 113 ? -0.712 -5.087 -10.728 1.00 87.81 113 ASP A C 1
ATOM 825 O O . ASP A 1 113 ? -0.942 -4.392 -9.729 1.00 87.81 113 ASP A O 1
ATOM 829 N N . ASN A 1 114 ? -1.633 -5.335 -11.661 1.00 91.06 114 ASN A N 1
ATOM 830 C CA . ASN A 1 114 ? -3.038 -4.980 -11.479 1.00 91.06 114 ASN A CA 1
ATOM 831 C C . ASN A 1 114 ? -3.554 -5.574 -10.166 1.00 91.06 114 ASN A C 1
ATOM 833 O O . ASN A 1 114 ? -3.267 -6.727 -9.835 1.00 91.06 114 ASN A O 1
ATOM 837 N N . MET A 1 115 ? -4.303 -4.778 -9.411 1.00 93.38 115 MET A N 1
ATOM 838 C CA . MET A 1 115 ? -4.776 -5.199 -8.102 1.00 93.38 115 MET A CA 1
ATOM 839 C C . MET A 1 115 ? -6.157 -4.642 -7.798 1.00 93.38 115 MET A C 1
ATOM 841 O O . MET A 1 115 ? -6.527 -3.552 -8.238 1.00 93.38 115 MET A O 1
ATOM 845 N N . LYS A 1 116 ? -6.898 -5.388 -6.987 1.00 96.06 116 LYS A N 1
ATOM 846 C CA . LYS A 1 116 ? -8.238 -5.028 -6.542 1.00 96.06 116 LYS A CA 1
ATOM 847 C C . LYS A 1 116 ? -8.290 -5.021 -5.027 1.00 96.06 116 LYS A C 1
ATOM 849 O O . LYS A 1 116 ? -7.827 -5.962 -4.379 1.00 96.06 116 LYS A O 1
ATOM 854 N N . ILE A 1 117 ? -8.854 -3.960 -4.465 1.00 96.19 117 ILE A N 1
ATOM 855 C CA . ILE A 1 117 ? -8.971 -3.771 -3.022 1.00 96.19 117 ILE A CA 1
ATOM 856 C C . ILE A 1 117 ? -10.390 -3.403 -2.613 1.00 96.19 117 ILE A C 1
ATOM 858 O O . ILE A 1 117 ? -11.153 -2.810 -3.378 1.00 96.19 117 ILE A O 1
ATOM 862 N N . GLU A 1 118 ? -10.692 -3.702 -1.357 1.00 95.38 118 GLU A N 1
ATOM 863 C CA . GLU A 1 118 ? -11.899 -3.283 -0.665 1.00 95.38 118 GLU A CA 1
ATOM 864 C C . GLU A 1 118 ? -11.529 -2.436 0.558 1.00 95.38 118 GLU A C 1
ATOM 866 O O . GLU A 1 118 ? -10.707 -2.829 1.396 1.00 95.38 118 GLU A O 1
ATOM 871 N N . ILE A 1 119 ? -12.143 -1.257 0.656 1.00 93.88 119 ILE A N 1
ATOM 872 C CA . ILE A 1 119 ? -12.019 -0.340 1.793 1.00 93.88 119 ILE A CA 1
ATOM 873 C C . ILE A 1 119 ? -13.393 0.216 2.195 1.00 93.88 119 ILE A C 1
ATOM 875 O O . ILE A 1 119 ? -14.275 0.343 1.340 1.00 93.88 119 ILE A O 1
ATOM 879 N N . PRO A 1 120 ? -13.590 0.593 3.473 1.00 91.50 120 PRO A N 1
ATOM 880 C CA . PRO A 1 120 ? -14.820 1.247 3.915 1.00 91.50 120 PRO A CA 1
ATOM 881 C C . PRO A 1 120 ? -15.139 2.494 3.076 1.00 91.50 120 PRO A C 1
ATOM 883 O O . PRO A 1 120 ? -14.253 3.310 2.798 1.00 91.50 120 PRO A O 1
ATOM 886 N N . LYS A 1 121 ? -16.402 2.644 2.654 1.00 88.12 121 LYS A N 1
ATOM 887 C CA . LYS A 1 121 ? -16.834 3.716 1.734 1.00 88.12 121 LYS A CA 1
ATOM 888 C C . LYS A 1 121 ? -16.659 5.108 2.336 1.00 88.12 121 LYS A C 1
ATOM 890 O O . LYS A 1 121 ? -16.475 6.081 1.611 1.00 88.12 121 LYS A O 1
ATOM 895 N N . GLU A 1 122 ? -16.667 5.208 3.656 1.00 86.81 122 GLU A N 1
ATOM 896 C CA . GLU A 1 122 ? -16.460 6.444 4.402 1.00 86.81 122 GLU A CA 1
ATOM 897 C C . GLU A 1 122 ? -15.074 7.041 4.114 1.00 86.81 122 GLU A C 1
ATOM 899 O O . GLU A 1 122 ? -14.933 8.258 4.013 1.00 86.81 122 GLU A O 1
ATOM 904 N N . LEU A 1 123 ? -14.062 6.192 3.891 1.00 86.25 123 LEU A N 1
ATOM 905 C CA . LEU A 1 123 ? -12.692 6.624 3.598 1.00 86.25 123 LEU A CA 1
ATOM 906 C C . LEU A 1 123 ? -12.539 7.235 2.201 1.00 86.25 123 LEU A C 1
ATOM 908 O O . LEU A 1 123 ? -11.611 8.010 1.970 1.00 86.25 123 LEU A O 1
ATOM 912 N N . LEU A 1 124 ? -13.451 6.927 1.273 1.00 85.25 124 LEU A N 1
ATOM 913 C CA . LEU A 1 124 ? -13.465 7.533 -0.063 1.00 85.25 124 LEU A CA 1
ATOM 914 C C . LEU A 1 124 ? -13.888 9.006 -0.027 1.00 85.25 124 LEU A C 1
ATOM 916 O O . LEU A 1 124 ? -13.553 9.753 -0.943 1.00 85.25 124 LEU A O 1
ATOM 920 N N . ASN A 1 125 ? -14.607 9.412 1.022 1.00 84.25 125 ASN A N 1
ATOM 921 C CA . ASN A 1 125 ? -15.144 10.762 1.190 1.00 84.25 125 ASN A CA 1
ATOM 922 C C . ASN A 1 125 ? -14.331 11.616 2.175 1.00 84.25 125 ASN A C 1
ATOM 924 O O . ASN A 1 125 ? -14.718 12.747 2.468 1.00 84.25 125 ASN A O 1
ATOM 928 N N . ALA A 1 126 ? -13.226 11.090 2.707 1.00 82.81 126 ALA A N 1
ATOM 929 C CA . ALA A 1 126 ? -12.375 11.819 3.638 1.00 82.81 126 ALA A CA 1
ATOM 930 C C . ALA A 1 126 ? -11.720 13.037 2.960 1.00 82.81 126 ALA A C 1
ATOM 932 O O . ALA A 1 126 ? -11.245 12.954 1.828 1.00 82.81 126 ALA A O 1
ATOM 933 N N . GLN A 1 127 ? -11.675 14.171 3.666 1.00 80.62 127 GLN A N 1
ATOM 934 C CA . GLN A 1 127 ? -11.119 15.429 3.161 1.00 80.62 127 GLN A CA 1
ATOM 935 C C . GLN A 1 127 ? -10.087 16.012 4.127 1.00 80.62 127 GLN A C 1
ATOM 937 O O . GLN A 1 127 ? -10.217 15.914 5.347 1.00 80.62 127 GLN A O 1
ATOM 942 N N . GLU A 1 128 ? -9.063 16.648 3.565 1.00 82.56 128 GLU A N 1
ATOM 943 C CA . GLU A 1 128 ? -8.089 17.431 4.321 1.00 82.56 128 GLU A CA 1
ATOM 944 C C . GLU A 1 128 ? -8.637 18.842 4.559 1.00 82.56 128 GLU A C 1
ATOM 946 O O . GLU A 1 128 ? -9.099 19.505 3.629 1.00 82.56 128 GLU A O 1
ATOM 951 N N . TYR A 1 129 ? -8.529 19.331 5.795 1.00 87.69 129 TYR A N 1
ATOM 952 C CA . TYR A 1 129 ? -8.935 20.686 6.163 1.00 87.69 129 TYR A CA 1
ATOM 953 C C . TYR A 1 129 ? -7.734 21.482 6.659 1.00 87.69 129 TYR A C 1
ATOM 955 O O . TYR A 1 129 ? -6.954 21.016 7.488 1.00 87.69 129 TYR A O 1
ATOM 963 N N . LYS A 1 130 ? -7.606 22.723 6.183 1.00 90.56 130 LYS A N 1
ATOM 964 C CA . LYS A 1 130 ? -6.621 23.672 6.702 1.00 90.56 130 LYS A CA 1
ATOM 965 C C . LYS A 1 130 ? -7.245 24.455 7.850 1.00 90.56 130 LYS A C 1
ATOM 967 O O . LYS A 1 130 ? -8.158 25.246 7.632 1.00 90.56 130 LYS A O 1
ATOM 972 N N . THR A 1 131 ? -6.742 24.253 9.059 1.00 92.75 131 THR A N 1
ATOM 973 C CA . THR A 1 131 ? -7.217 24.940 10.266 1.00 92.75 131 T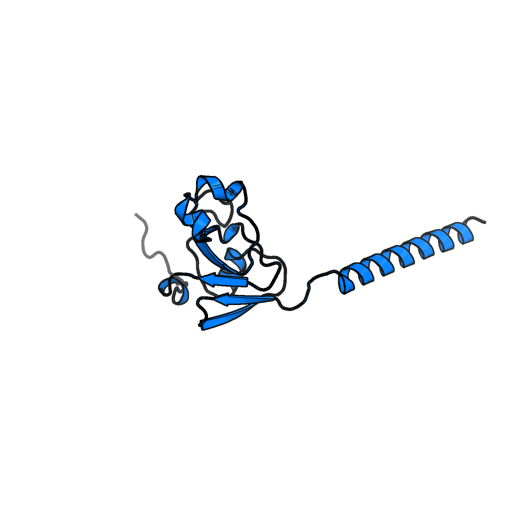HR A CA 1
ATOM 974 C C . THR A 1 131 ? -6.157 25.910 10.791 1.00 92.75 131 THR A C 1
ATOM 976 O O . THR A 1 131 ? -4.979 25.833 10.434 1.00 92.75 131 THR A O 1
ATOM 979 N N . ARG A 1 132 ? -6.577 26.881 11.608 1.00 94.19 132 ARG A N 1
ATOM 980 C CA . ARG A 1 132 ? -5.688 27.799 12.331 1.00 94.19 132 ARG A CA 1
ATOM 981 C C . ARG A 1 132 ? -5.976 27.650 13.817 1.00 94.19 132 ARG A C 1
ATOM 983 O O . ARG A 1 132 ? -7.135 27.719 14.212 1.00 94.19 132 ARG A O 1
ATOM 990 N N . VAL A 1 133 ? -4.930 27.470 14.619 1.00 93.81 133 VAL A N 1
ATOM 991 C CA . VAL A 1 133 ? -5.062 27.436 16.078 1.00 93.81 133 VAL A CA 1
ATOM 992 C C . VAL A 1 133 ? -5.503 28.819 16.554 1.00 93.81 133 VAL A C 1
ATOM 994 O O . VAL A 1 133 ? -4.826 29.809 16.279 1.00 93.81 133 VAL A O 1
ATOM 997 N N . SER A 1 134 ? -6.667 28.893 17.197 1.00 94.75 134 SER A N 1
ATOM 998 C CA . SER A 1 134 ? -7.256 30.151 17.667 1.00 94.75 134 SER A CA 1
ATOM 999 C C . SER A 1 134 ? -6.716 30.581 19.028 1.00 94.75 134 SER A C 1
ATOM 1001 O O . SER A 1 134 ? -6.590 31.775 19.279 1.00 94.75 134 SER A O 1
ATOM 1003 N N . TYR A 1 135 ? -6.404 29.621 19.895 1.00 93.75 135 TYR A N 1
ATOM 1004 C CA . TYR A 1 135 ? -5.932 29.853 21.254 1.00 93.75 135 TYR A CA 1
ATOM 1005 C C . TYR A 1 135 ? -5.172 28.618 21.758 1.00 93.75 135 TYR A C 1
ATOM 1007 O O . TYR A 1 135 ? -5.487 27.499 21.350 1.00 93.75 135 TYR A O 1
ATOM 1015 N N . ILE A 1 136 ? -4.162 28.833 22.600 1.00 91.88 136 ILE A N 1
ATOM 1016 C CA . ILE A 1 136 ? -3.409 27.797 23.318 1.00 91.88 136 ILE A CA 1
ATOM 1017 C C . ILE A 1 136 ? -3.298 28.293 24.765 1.00 91.88 136 ILE A C 1
ATOM 1019 O O . ILE A 1 136 ? -2.875 29.434 24.964 1.00 91.88 136 ILE A O 1
ATOM 1023 N N . GLU A 1 137 ? -3.717 27.466 25.724 1.00 84.88 137 GLU A N 1
ATOM 1024 C CA . GLU A 1 137 ? -3.554 27.693 27.173 1.00 84.88 137 GLU A CA 1
ATOM 1025 C C . GLU A 1 137 ? -2.144 27.340 27.654 1.00 84.88 137 GLU A C 1
ATOM 1027 O O . GLU A 1 137 ? -1.572 26.351 27.135 1.00 84.88 137 GLU A O 1
#

Secondary structure (DSSP, 8-state):
-HHHHHHHHHHHHHHHHHHHHHHHHHHS--SPEEEEETTTEEEEE-SS-BHHHHHHHTT-----SSTTSSSS---EEEEEE-S-SPPTTTGGG--HHHHHTTEEETTT-B--S-EEEE--GGGGG------------

Radius of gyration: 21.99 Å; chains: 1; bounding box: 65×46×57 Å

Foldseek 3Di:
DVVVVVVVVVVVVVVVVVVVVVCCVVVPPQDFAWEAEPVPDIDTDGDKAFQQVSCVVVVQHFDDPPQLPLPPLRQKWAWPDDQDAADPSNVVNADPVCNVRRIHRSSPGIRRHHTYIYDDPVSVVDDDDDDDDPDDD

Sequence (137 aa):
MGYLVIVILVGILIVIAGLLLAAEKALGGGGDKMLVINDEKVIPVSGDDTLLNTLSSHKIFIPSACGGKATCGFCKCKIVEGGGEVKPTELPFLNESERKEGVRLSCQVKIRDNMKIEIPKELLNAQEYKTRVSYIE